Protein AF-A0A3B8Z9I5-F1 (afdb_monomer_lite)

Sequence (41 aa):
MLALFFYTTKSCHLCEEAAQLLEKLQLVKEVNIEAVDISEN

Foldseek 3Di:
DDAAEQEDEPPDPVSVVVVVVVVVVCVVDVHHYHYDHPPVD

pLDDT: mean 89.48, std 8.61, range [55.69, 95.81]

Structure (mmCIF, N/CA/C/O backbone):
data_AF-A0A3B8Z9I5-F1
#
_entry.id   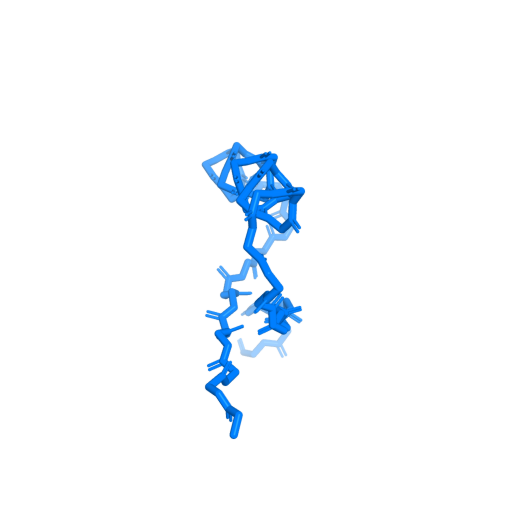AF-A0A3B8Z9I5-F1
#
loop_
_atom_site.group_PDB
_atom_site.id
_atom_site.type_symbol
_atom_site.label_atom_id
_atom_site.label_alt_id
_atom_site.label_comp_id
_atom_site.label_asym_id
_atom_site.label_entity_id
_atom_site.label_seq_id
_atom_site.pdbx_PDB_ins_code
_atom_site.Cartn_x
_atom_site.Cartn_y
_atom_site.Cartn_z
_atom_site.occupancy
_atom_site.B_iso_or_equiv
_atom_site.auth_seq_id
_atom_site.auth_comp_id
_atom_site.auth_asym_id
_atom_site.auth_atom_id
_atom_site.pdbx_PDB_model_num
ATOM 1 N N . MET A 1 1 ? -17.840 -7.811 1.495 1.00 63.22 1 MET A N 1
ATOM 2 C CA . MET A 1 1 ? -16.620 -7.166 2.025 1.00 63.22 1 MET A CA 1
ATOM 3 C C . MET A 1 1 ? -16.015 -6.364 0.881 1.00 63.22 1 MET A C 1
ATOM 5 O O . MET A 1 1 ? -15.959 -6.902 -0.216 1.00 63.22 1 MET A O 1
ATOM 9 N N . LEU A 1 2 ? -15.705 -5.079 1.073 1.00 72.62 2 LEU A N 1
ATOM 10 C CA . LEU A 1 2 ? -15.122 -4.230 0.022 1.00 72.62 2 LEU A CA 1
ATOM 11 C C . LEU A 1 2 ? -13.606 -4.462 -0.004 1.00 72.62 2 LEU A C 1
ATOM 13 O O . LEU A 1 2 ? -12.952 -4.217 1.007 1.00 72.62 2 LEU A O 1
ATOM 17 N N . ALA A 1 3 ? -13.081 -4.953 -1.126 1.00 84.00 3 ALA A N 1
ATOM 18 C CA . ALA A 1 3 ? -11.646 -5.072 -1.366 1.00 84.00 3 ALA A CA 1
ATOM 19 C C . ALA A 1 3 ? -11.141 -3.815 -2.088 1.00 84.00 3 ALA A C 1
ATOM 21 O O . ALA A 1 3 ? -11.816 -3.298 -2.982 1.00 84.00 3 ALA A O 1
ATOM 22 N N . LEU A 1 4 ? -9.982 -3.312 -1.671 1.00 90.31 4 LEU A N 1
ATOM 23 C CA . LEU A 1 4 ? -9.327 -2.138 -2.238 1.00 90.31 4 LEU A CA 1
ATOM 24 C C . LEU A 1 4 ? -8.074 -2.598 -2.983 1.00 90.31 4 LEU A C 1
ATOM 26 O O . LEU A 1 4 ? -7.188 -3.198 -2.385 1.00 90.31 4 LEU A O 1
ATOM 30 N N . PHE A 1 5 ? -7.998 -2.318 -4.281 1.00 93.25 5 PHE A N 1
ATOM 31 C CA . PHE A 1 5 ? -6.821 -2.643 -5.084 1.00 93.25 5 PHE A CA 1
ATOM 32 C C . PHE A 1 5 ? -5.867 -1.453 -5.107 1.00 93.25 5 PHE A C 1
ATOM 34 O O . PHE A 1 5 ? -6.252 -0.345 -5.487 1.00 93.25 5 PHE A O 1
ATOM 41 N N . PHE A 1 6 ? -4.626 -1.685 -4.694 1.00 94.19 6 PHE A N 1
ATOM 42 C CA . PHE A 1 6 ? -3.557 -0.701 -4.706 1.00 94.19 6 PHE A CA 1
ATOM 43 C C . PHE A 1 6 ? -2.572 -1.021 -5.831 1.00 94.19 6 PHE A C 1
ATOM 45 O O . PHE A 1 6 ? -1.722 -1.899 -5.706 1.00 94.19 6 PHE A O 1
ATOM 52 N N . TYR A 1 7 ? -2.695 -0.306 -6.945 1.00 93.44 7 TYR A N 1
ATOM 53 C CA . TYR A 1 7 ? -1.774 -0.438 -8.069 1.00 93.44 7 TYR A CA 1
ATOM 54 C C . TYR A 1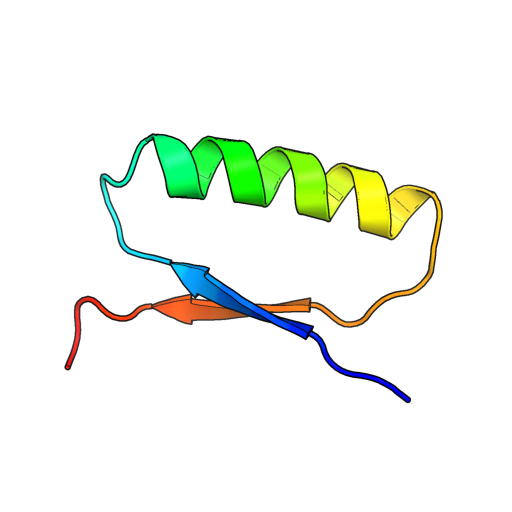 7 ? -0.464 0.285 -7.756 1.00 93.44 7 TYR A C 1
ATOM 56 O O . TYR A 1 7 ? -0.460 1.482 -7.469 1.00 93.44 7 TYR A O 1
ATOM 64 N N . THR A 1 8 ? 0.640 -0.449 -7.803 1.00 94.31 8 THR A N 1
ATOM 65 C CA . THR A 1 8 ? 1.975 0.021 -7.431 1.00 94.31 8 THR A CA 1
ATOM 66 C C . THR A 1 8 ? 3.010 -0.452 -8.445 1.00 94.31 8 THR A C 1
ATOM 68 O O . THR A 1 8 ? 2.729 -1.290 -9.290 1.00 94.31 8 THR A O 1
ATOM 71 N N . THR A 1 9 ? 4.217 0.093 -8.384 1.00 94.69 9 THR A N 1
ATOM 72 C CA . THR A 1 9 ? 5.369 -0.361 -9.168 1.00 94.69 9 THR A CA 1
ATOM 73 C C . THR A 1 9 ? 6.634 -0.131 -8.355 1.00 94.69 9 THR A C 1
ATOM 75 O O . THR A 1 9 ? 6.700 0.802 -7.546 1.00 94.69 9 THR A O 1
ATOM 78 N N . LYS A 1 10 ? 7.669 -0.947 -8.578 1.00 88.75 10 LYS A N 1
ATOM 79 C CA . LYS A 1 10 ? 8.986 -0.713 -7.970 1.00 88.75 10 LYS A CA 1
ATOM 80 C C . LYS A 1 10 ? 9.539 0.657 -8.366 1.00 88.75 10 LYS A C 1
ATOM 82 O O . LYS A 1 10 ? 9.285 1.150 -9.465 1.00 88.75 10 LYS A O 1
ATOM 87 N N . SER A 1 11 ? 10.305 1.257 -7.453 1.00 89.06 11 SER A N 1
ATOM 88 C CA . SER A 1 11 ? 10.950 2.568 -7.624 1.00 89.06 11 SER A CA 1
ATOM 89 C C . SER A 1 11 ? 9.986 3.746 -7.841 1.00 89.06 11 SER A C 1
ATOM 91 O O . SER A 1 11 ? 10.400 4.804 -8.314 1.00 89.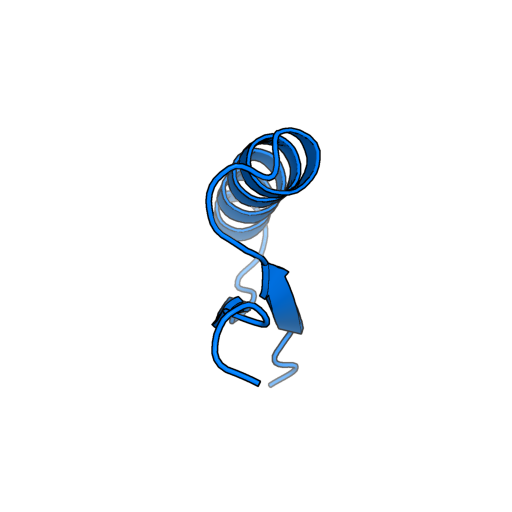06 11 SER A O 1
ATOM 93 N N . CYS A 1 12 ? 8.711 3.597 -7.468 1.00 92.62 12 CYS A N 1
ATOM 94 C CA . CYS A 1 12 ? 7.750 4.693 -7.421 1.00 92.62 12 CYS A CA 1
ATOM 95 C C . CYS A 1 12 ? 7.686 5.279 -6.007 1.00 92.62 12 CYS A C 1
ATOM 97 O O . CYS A 1 12 ? 7.016 4.742 -5.127 1.00 92.62 12 CYS A O 1
ATOM 99 N N . HIS A 1 13 ? 8.331 6.429 -5.813 1.00 93.25 13 HIS A N 1
ATOM 100 C CA . HIS A 1 13 ? 8.379 7.113 -4.518 1.00 93.25 13 HIS A CA 1
ATOM 101 C C . HIS A 1 13 ? 6.982 7.412 -3.943 1.00 93.25 13 HIS A C 1
ATOM 103 O O . HIS A 1 13 ? 6.705 7.136 -2.781 1.00 93.25 13 HIS A O 1
ATOM 109 N N . LEU A 1 14 ? 6.058 7.891 -4.783 1.00 93.81 14 LEU A N 1
ATOM 110 C CA . LEU A 1 14 ? 4.677 8.165 -4.364 1.00 93.81 14 LEU A CA 1
ATOM 111 C C . LEU A 1 14 ? 3.918 6.890 -3.971 1.00 93.81 14 LEU A C 1
ATOM 113 O O . LEU A 1 14 ? 3.053 6.925 -3.100 1.00 93.81 14 LEU A O 1
ATOM 117 N N . CYS A 1 15 ? 4.233 5.761 -4.605 1.00 94.56 15 CYS A N 1
ATOM 118 C CA . CYS A 1 15 ? 3.610 4.481 -4.305 1.00 94.56 15 CYS A CA 1
ATOM 119 C C . CYS A 1 15 ? 4.102 3.940 -2.952 1.00 94.56 15 CYS A C 1
ATOM 121 O O . CYS A 1 15 ? 3.322 3.379 -2.189 1.00 94.56 15 CYS A O 1
ATOM 123 N N . GLU A 1 16 ? 5.373 4.163 -2.616 1.00 93.69 16 GLU A N 1
ATOM 124 C CA . GLU A 1 16 ? 5.932 3.833 -1.300 1.00 93.69 16 GLU A CA 1
ATOM 125 C C . GLU A 1 16 ? 5.271 4.662 -0.187 1.00 93.69 16 GLU A C 1
ATOM 127 O O . GLU A 1 16 ? 4.875 4.113 0.843 1.00 93.69 16 GLU A O 1
ATOM 132 N N . GLU A 1 17 ? 5.072 5.966 -0.403 1.00 95.81 17 GLU A N 1
ATOM 133 C CA . GLU A 1 17 ? 4.347 6.823 0.544 1.00 95.81 17 GLU A CA 1
ATOM 134 C C . GLU A 1 17 ? 2.876 6.405 0.694 1.00 95.81 17 GLU A C 1
ATOM 136 O O . GLU A 1 17 ? 2.356 6.315 1.810 1.00 95.81 17 GLU A O 1
ATOM 141 N N . ALA A 1 18 ? 2.202 6.103 -0.420 1.00 94.69 18 ALA A N 1
ATOM 142 C CA . ALA A 1 18 ? 0.824 5.627 -0.406 1.00 94.69 18 ALA A CA 1
ATOM 143 C C . ALA A 1 18 ? 0.689 4.305 0.366 1.00 94.69 18 ALA A C 1
ATOM 145 O O . ALA A 1 18 ? -0.226 4.175 1.179 1.00 94.69 18 ALA A O 1
ATOM 146 N N . ALA A 1 19 ? 1.619 3.360 0.188 1.00 93.88 19 ALA A N 1
ATOM 147 C CA . ALA A 1 19 ? 1.636 2.102 0.933 1.00 93.88 19 ALA A CA 1
ATOM 148 C C . ALA A 1 19 ? 1.699 2.339 2.453 1.00 93.88 19 ALA A C 1
ATOM 1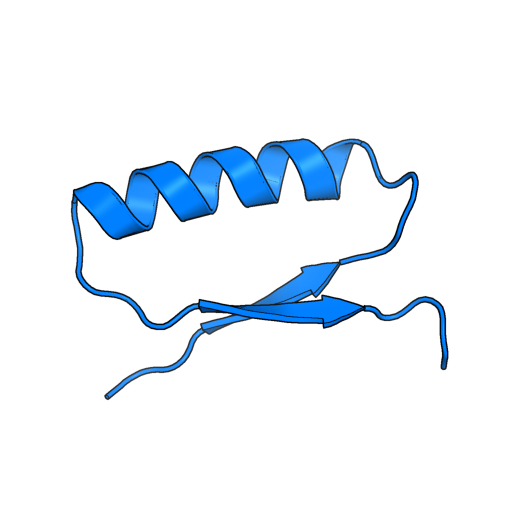50 O O . ALA A 1 19 ? 0.888 1.784 3.193 1.00 93.88 19 ALA A O 1
ATOM 151 N N . GLN A 1 20 ? 2.564 3.250 2.918 1.00 94.50 20 GLN A N 1
ATOM 152 C CA . GLN A 1 20 ? 2.659 3.601 4.343 1.00 94.50 20 GLN A CA 1
ATOM 153 C C . GLN A 1 20 ? 1.367 4.222 4.900 1.00 94.50 20 GLN A C 1
ATOM 155 O O . GLN A 1 20 ? 1.028 4.039 6.072 1.00 94.50 20 GLN A O 1
ATOM 160 N N . LEU A 1 21 ? 0.635 4.992 4.091 1.00 94.50 21 L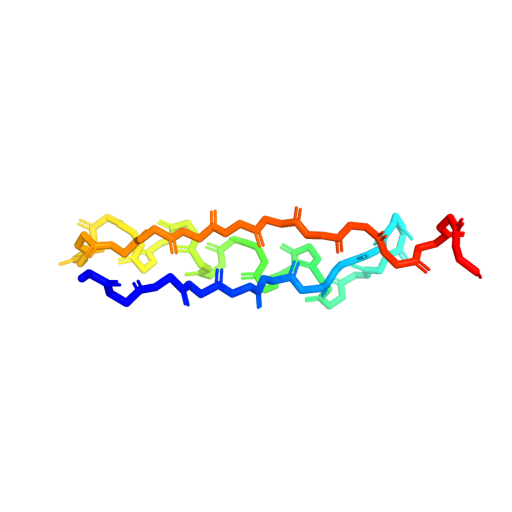EU A N 1
ATOM 161 C CA . LEU A 1 21 ? -0.658 5.557 4.491 1.00 94.50 21 LEU A CA 1
ATOM 162 C C . LEU A 1 21 ? -1.755 4.488 4.548 1.00 94.50 21 LEU A C 1
ATOM 164 O O . LEU A 1 21 ? -2.595 4.520 5.450 1.00 94.50 21 LEU A O 1
ATOM 168 N N . LEU A 1 22 ? -1.738 3.535 3.617 1.00 93.50 22 LEU A N 1
ATOM 169 C CA . LEU A 1 22 ? -2.683 2.421 3.577 1.00 93.50 22 LEU A CA 1
ATOM 170 C C . LEU A 1 22 ? -2.474 1.454 4.750 1.00 93.50 22 LEU A C 1
ATOM 172 O O . LEU A 1 22 ? -3.457 1.049 5.368 1.00 93.50 22 LEU A O 1
ATOM 176 N N . GLU A 1 23 ? -1.229 1.182 5.144 1.00 92.25 23 GLU A N 1
ATOM 177 C CA . GLU A 1 23 ? -0.925 0.429 6.371 1.00 92.25 23 GLU A CA 1
ATOM 178 C C . GLU A 1 23 ? -1.532 1.105 7.609 1.00 92.25 23 GLU A C 1
ATOM 180 O O . GLU A 1 23 ? -2.191 0.460 8.425 1.00 92.25 23 GLU A O 1
ATOM 185 N N . LYS A 1 24 ? -1.394 2.434 7.729 1.00 94.12 24 LYS A N 1
ATOM 186 C CA . LYS A 1 24 ? -2.012 3.199 8.827 1.00 94.12 24 LYS A CA 1
ATOM 187 C C . LYS A 1 24 ? -3.538 3.123 8.799 1.00 94.12 24 LYS A C 1
ATOM 189 O O . LYS A 1 24 ? -4.160 3.056 9.857 1.00 94.12 24 LYS A O 1
ATOM 194 N N . LEU A 1 25 ? -4.148 3.127 7.613 1.00 91.31 25 LEU A N 1
ATOM 195 C CA . LEU A 1 25 ? -5.596 2.985 7.464 1.00 91.31 25 LEU A CA 1
ATOM 196 C C . LEU A 1 25 ? -6.082 1.626 7.988 1.00 91.31 25 LEU A C 1
ATOM 198 O O . LEU A 1 25 ? -7.102 1.582 8.679 1.00 91.31 25 LEU A O 1
ATOM 202 N N . GLN A 1 26 ? -5.341 0.547 7.717 1.00 90.50 26 GLN A N 1
ATOM 203 C CA . GLN A 1 26 ? -5.682 -0.807 8.171 1.00 90.50 26 GLN A CA 1
ATOM 204 C C . GLN A 1 26 ? -5.659 -0.959 9.698 1.00 90.50 26 GLN A C 1
ATOM 206 O O . GLN A 1 26 ? -6.399 -1.776 10.241 1.00 90.50 26 GLN A O 1
ATOM 211 N N . LEU A 1 27 ? -4.874 -0.138 10.408 1.00 91.75 27 LEU A N 1
ATOM 212 C CA . LEU A 1 27 ? -4.862 -0.114 11.877 1.00 91.75 27 LEU A CA 1
ATOM 213 C C . LEU A 1 27 ? -6.146 0.470 12.482 1.00 91.75 27 LEU A C 1
ATOM 215 O O . LEU A 1 27 ? -6.498 0.147 13.614 1.00 91.75 27 LEU A O 1
ATOM 219 N N . VAL A 1 28 ? -6.829 1.358 11.755 1.00 92.75 28 VAL A N 1
ATOM 220 C CA . VAL A 1 28 ? -8.027 2.068 12.236 1.00 92.75 28 VAL A CA 1
ATOM 221 C C . VAL A 1 28 ? -9.308 1.430 11.700 1.00 92.75 28 VAL A C 1
ATOM 223 O O . VAL A 1 28 ? -10.362 1.513 12.332 1.00 92.75 28 VAL A O 1
ATOM 226 N N . LYS A 1 29 ? -9.236 0.794 10.529 1.00 88.56 29 LYS A N 1
ATOM 227 C CA . LYS A 1 29 ? -10.374 0.181 9.854 1.00 88.56 29 LYS A CA 1
ATOM 228 C C . LYS A 1 29 ? -9.952 -1.126 9.205 1.00 88.56 29 LYS A C 1
ATOM 230 O O . LYS A 1 29 ? -9.015 -1.152 8.417 1.00 88.56 29 LYS A O 1
ATOM 235 N N . GLU A 1 30 ? -10.715 -2.183 9.458 1.00 86.62 30 GLU A N 1
ATOM 236 C CA . GLU A 1 30 ? -10.526 -3.460 8.776 1.00 86.62 30 GLU A CA 1
ATOM 237 C C . GLU A 1 30 ? -10.903 -3.308 7.292 1.00 86.62 30 GLU A C 1
ATOM 239 O O . GLU A 1 30 ? -12.078 -3.270 6.913 1.00 86.62 30 GLU A O 1
ATOM 244 N N . VAL A 1 31 ? -9.882 -3.128 6.453 1.00 88.31 31 VAL A N 1
ATOM 245 C CA . VAL A 1 31 ? -9.985 -3.026 4.995 1.00 88.31 31 VAL A CA 1
ATOM 246 C C . VAL A 1 31 ? -9.011 -4.025 4.387 1.00 88.31 31 VAL A C 1
ATOM 248 O O . VAL A 1 31 ? -7.814 -3.992 4.680 1.00 88.31 31 VAL A O 1
ATOM 251 N N . ASN A 1 32 ? -9.522 -4.898 3.519 1.00 90.50 32 ASN A N 1
ATOM 252 C CA . ASN A 1 32 ? -8.681 -5.788 2.732 1.00 90.50 32 ASN A CA 1
ATOM 253 C C . ASN A 1 32 ? -8.067 -4.989 1.575 1.00 90.50 32 ASN A C 1
ATOM 255 O O . ASN A 1 32 ? -8.806 -4.488 0.723 1.00 90.50 32 ASN A O 1
ATOM 259 N N . ILE A 1 33 ? -6.743 -4.835 1.586 1.00 92.56 33 ILE A N 1
ATOM 260 C CA . ILE A 1 33 ? -5.992 -4.091 0.572 1.00 92.56 33 ILE A CA 1
ATOM 261 C C . ILE A 1 33 ? -5.091 -5.075 -0.165 1.00 92.56 33 ILE A C 1
ATOM 263 O O . ILE A 1 33 ? -4.283 -5.761 0.456 1.00 92.56 33 ILE A O 1
ATOM 267 N N . GLU A 1 34 ? -5.225 -5.122 -1.485 1.00 93.06 34 GLU A N 1
ATOM 268 C CA . GLU A 1 34 ? -4.463 -6.006 -2.364 1.00 93.06 34 GLU A CA 1
ATOM 269 C C . GLU A 1 34 ? -3.547 -5.164 -3.252 1.00 93.06 34 GLU A C 1
ATOM 271 O O . GLU A 1 34 ? -4.017 -4.356 -4.055 1.00 93.06 34 GLU A O 1
ATOM 276 N N . ALA A 1 35 ? -2.234 -5.327 -3.089 1.00 92.69 35 ALA A N 1
ATOM 277 C CA . ALA A 1 35 ? -1.250 -4.638 -3.914 1.00 92.69 35 ALA A CA 1
ATOM 278 C C . ALA A 1 35 ? -1.070 -5.360 -5.258 1.00 92.69 35 ALA A C 1
ATOM 280 O O . ALA A 1 35 ? -0.856 -6.571 -5.290 1.00 92.69 35 ALA A O 1
ATOM 281 N N . VAL A 1 36 ? -1.124 -4.610 -6.358 1.00 93.56 36 VAL A N 1
ATOM 282 C CA . VAL A 1 36 ? -0.941 -5.110 -7.727 1.00 93.56 36 VAL A CA 1
ATOM 283 C C . VAL A 1 36 ? 0.236 -4.379 -8.362 1.00 93.56 36 VAL A C 1
ATOM 285 O O . VAL A 1 36 ? 0.173 -3.163 -8.539 1.00 93.56 36 VAL A O 1
ATOM 288 N N . ASP A 1 37 ? 1.303 -5.108 -8.699 1.00 92.50 37 ASP A N 1
ATOM 289 C CA . ASP A 1 37 ? 2.450 -4.544 -9.419 1.00 92.50 37 ASP A CA 1
ATOM 290 C C . ASP A 1 37 ? 2.101 -4.373 -10.906 1.00 92.50 37 ASP A C 1
ATOM 292 O O . ASP A 1 37 ? 1.753 -5.341 -11.581 1.00 92.50 37 ASP A O 1
ATOM 296 N N . ILE A 1 38 ? 2.162 -3.139 -11.411 1.00 92.19 38 ILE A N 1
ATOM 297 C CA . ILE A 1 38 ? 1.8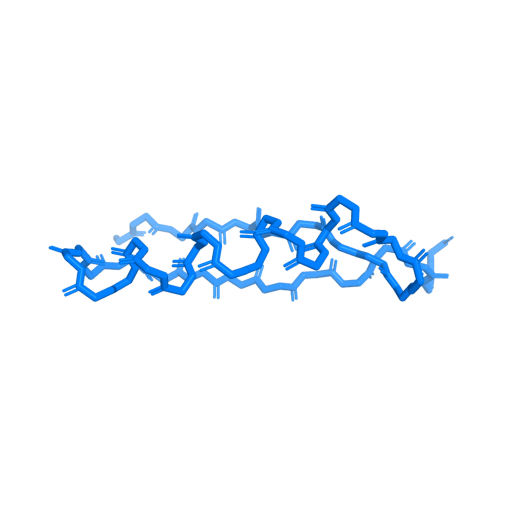45 -2.803 -12.809 1.00 92.19 38 ILE A CA 1
ATOM 298 C C . ILE A 1 38 ? 3.076 -2.783 -13.720 1.00 92.19 38 ILE A C 1
ATOM 300 O O . ILE A 1 38 ? 2.941 -2.497 -14.906 1.00 92.19 38 ILE A O 1
ATOM 304 N N . SER A 1 39 ? 4.271 -3.054 -13.189 1.00 88.19 39 SER A N 1
ATOM 305 C CA . SER A 1 39 ? 5.509 -3.057 -13.980 1.00 88.19 39 SER A CA 1
ATOM 306 C C . SER A 1 39 ? 5.687 -4.289 -14.868 1.00 88.19 39 SER A C 1
ATOM 308 O O . SER A 1 39 ? 6.494 -4.249 -15.794 1.00 88.19 39 SER A O 1
ATOM 310 N N . GLU A 1 40 ? 4.947 -5.369 -14.613 1.00 68.94 40 GLU A N 1
ATOM 311 C CA . GLU A 1 40 ? 5.056 -6.632 -15.358 1.00 68.94 40 GLU A CA 1
ATOM 312 C C . GLU A 1 40 ? 4.073 -6.746 -16.538 1.00 68.94 40 GLU A C 1
ATOM 314 O O . GLU A 1 40 ? 3.885 -7.839 -17.075 1.00 68.94 40 GLU A O 1
ATOM 319 N N . ASN A 1 41 ? 3.448 -5.636 -16.948 1.00 55.69 41 ASN A N 1
ATOM 320 C CA . ASN A 1 41 ? 2.375 -5.616 -17.946 1.00 55.69 41 ASN A CA 1
ATOM 321 C C . ASN A 1 41 ? 2.717 -4.823 -19.213 1.00 55.69 41 ASN A C 1
ATOM 323 O O . ASN A 1 41 ? 3.423 -3.795 -19.113 1.00 55.69 41 ASN A O 1
#

Radius of gyration: 10.86 Å; chains: 1; bounding box: 28×15×30 Å

Secondary structure (DSSP, 8-state):
--EEEEEE-TT-HHHHHHHHHHHHHHHHS--EEEEEE-TT-